Protein AF-A0A1G3V128-F1 (afdb_monomer_lite)

Radius of gyration: 21.18 Å; chains: 1; bounding box: 46×30×64 Å

Structure (mmCIF, N/CA/C/O backbone):
data_AF-A0A1G3V128-F1
#
_entry.id   AF-A0A1G3V128-F1
#
loop_
_atom_site.group_PDB
_atom_site.id
_atom_site.type_symbol
_atom_site.label_atom_id
_atom_site.label_alt_id
_atom_site.label_comp_id
_atom_site.label_asym_id
_atom_site.label_entity_id
_atom_site.label_seq_id
_atom_site.pdbx_PDB_ins_code
_atom_site.Cartn_x
_atom_site.Cartn_y
_atom_site.Cartn_z
_atom_site.occupancy
_atom_site.B_iso_or_equiv
_atom_site.auth_seq_id
_atom_site.auth_comp_id
_atom_site.auth_asym_id
_atom_site.auth_atom_id
_atom_site.pdbx_PDB_model_num
ATOM 1 N N . MET A 1 1 ? 28.012 16.625 -45.694 1.00 51.69 1 MET A N 1
ATOM 2 C CA . MET A 1 1 ? 28.086 16.529 -44.215 1.00 51.69 1 MET A CA 1
ATOM 3 C C . MET A 1 1 ? 26.746 16.218 -43.529 1.00 51.69 1 MET A C 1
ATOM 5 O O . MET A 1 1 ? 26.790 15.697 -42.427 1.00 51.69 1 MET A O 1
ATOM 9 N N . ALA A 1 2 ? 25.575 16.420 -44.156 1.00 55.97 2 ALA A N 1
ATOM 10 C CA . ALA A 1 2 ? 24.263 16.144 -43.536 1.00 55.97 2 ALA A CA 1
ATOM 11 C C . ALA A 1 2 ? 23.871 14.647 -43.428 1.00 55.97 2 ALA A C 1
ATOM 13 O O . ALA A 1 2 ? 23.166 14.249 -42.507 1.00 55.97 2 ALA A O 1
ATOM 14 N N . HIS A 1 3 ? 24.366 13.786 -44.325 1.00 54.66 3 HIS A N 1
ATOM 15 C CA . HIS A 1 3 ? 23.924 12.383 -44.407 1.00 54.66 3 HIS A CA 1
ATOM 16 C C . HIS A 1 3 ? 24.462 11.482 -43.275 1.00 54.66 3 HIS A C 1
ATOM 18 O O . HIS A 1 3 ? 23.825 10.508 -42.888 1.00 54.66 3 HIS A O 1
ATOM 24 N N . ARG A 1 4 ? 25.630 11.815 -42.704 1.00 57.34 4 ARG A N 1
ATOM 25 C CA . ARG A 1 4 ? 26.223 11.062 -41.579 1.00 57.34 4 ARG A CA 1
ATOM 26 C C . ARG A 1 4 ? 25.499 11.343 -40.259 1.00 57.34 4 ARG A C 1
ATOM 28 O O . ARG A 1 4 ? 25.393 10.441 -39.438 1.00 57.34 4 ARG A O 1
ATOM 35 N N . GLY A 1 5 ? 24.975 12.561 -40.091 1.00 56.59 5 GLY A N 1
ATOM 36 C CA . GLY A 1 5 ? 24.182 12.955 -38.922 1.00 56.59 5 GLY A CA 1
ATOM 37 C C . GLY A 1 5 ? 22.792 12.318 -38.904 1.00 56.59 5 GLY A C 1
ATOM 38 O O . GLY A 1 5 ? 22.324 11.933 -37.842 1.00 56.59 5 GLY A O 1
ATOM 39 N N . LEU A 1 6 ? 22.169 12.122 -40.071 1.00 57.62 6 LEU A N 1
ATOM 40 C CA . LEU A 1 6 ? 20.879 11.432 -40.175 1.00 57.62 6 LEU A CA 1
ATOM 41 C C . LEU A 1 6 ? 20.999 9.924 -39.926 1.00 57.62 6 LEU A C 1
ATOM 43 O O . LEU A 1 6 ? 20.182 9.375 -39.201 1.00 57.62 6 LEU A O 1
ATOM 47 N N . ILE A 1 7 ? 22.037 9.253 -40.435 1.00 60.50 7 ILE A N 1
ATOM 48 C CA . ILE A 1 7 ? 22.217 7.808 -40.194 1.00 60.50 7 ILE A CA 1
ATOM 49 C C . ILE A 1 7 ? 22.563 7.527 -38.723 1.00 60.50 7 ILE A C 1
ATOM 51 O O . ILE A 1 7 ? 21.964 6.643 -38.115 1.00 60.50 7 ILE A O 1
ATOM 55 N N . PHE A 1 8 ? 23.481 8.295 -38.122 1.00 58.06 8 PHE A N 1
ATOM 56 C CA . PHE A 1 8 ? 23.820 8.119 -36.704 1.00 58.06 8 PHE A CA 1
ATOM 57 C C . PHE A 1 8 ? 22.718 8.630 -35.763 1.00 58.06 8 PHE A C 1
ATOM 59 O O . PHE A 1 8 ? 22.452 7.997 -34.749 1.00 58.06 8 PHE A O 1
ATOM 66 N N . GLY A 1 9 ? 22.032 9.726 -36.097 1.00 59.91 9 GLY A N 1
ATOM 67 C CA . GLY A 1 9 ? 20.958 10.284 -35.269 1.00 59.91 9 GLY A CA 1
ATOM 68 C C . GLY A 1 9 ? 19.664 9.471 -35.322 1.00 59.91 9 GLY A C 1
ATOM 69 O O . GLY A 1 9 ? 19.058 9.206 -34.288 1.00 59.91 9 GLY A O 1
ATOM 70 N N . MET A 1 10 ? 19.259 9.023 -36.511 1.00 60.91 10 MET A N 1
ATOM 71 C CA . MET A 1 10 ? 17.998 8.305 -36.725 1.00 60.91 10 MET A CA 1
ATOM 72 C C . MET A 1 10 ? 18.150 6.794 -36.490 1.00 60.91 10 MET A C 1
ATOM 74 O O . MET A 1 10 ? 17.218 6.164 -36.001 1.00 60.91 10 MET A O 1
ATOM 78 N N . GLY A 1 11 ? 19.333 6.218 -36.741 1.00 64.94 11 GLY A N 1
ATOM 79 C CA . GLY A 1 11 ? 19.634 4.814 -36.439 1.00 64.94 11 GLY A CA 1
ATOM 80 C C . GLY A 1 11 ? 19.911 4.558 -34.955 1.00 64.94 11 GLY A C 1
ATOM 81 O O . GLY A 1 11 ? 19.317 3.660 -34.366 1.00 64.94 11 GLY A O 1
ATOM 82 N N . MET A 1 12 ? 20.767 5.369 -34.324 1.00 66.75 12 MET A N 1
ATOM 83 C CA . MET A 1 12 ? 21.127 5.185 -32.911 1.00 66.75 12 MET A CA 1
ATOM 84 C C . MET A 1 12 ? 20.048 5.749 -31.975 1.00 66.75 12 MET A C 1
ATOM 86 O O . MET A 1 12 ? 19.706 5.112 -30.983 1.00 66.75 12 MET A O 1
ATOM 90 N N . GLY A 1 13 ? 19.451 6.896 -32.322 1.00 72.81 13 GLY A N 1
ATOM 91 C CA . GLY A 1 13 ? 18.328 7.475 -31.579 1.00 72.81 13 GLY A CA 1
ATOM 92 C C . GLY A 1 13 ? 17.024 6.704 -31.781 1.00 72.81 13 GLY A C 1
ATOM 93 O O . GLY A 1 13 ? 16.357 6.369 -30.808 1.00 72.81 13 GLY A O 1
ATOM 94 N N . GLY A 1 14 ? 16.683 6.352 -33.025 1.00 76.50 14 GLY A N 1
ATOM 95 C CA . GLY A 1 14 ? 15.490 5.556 -33.326 1.00 76.50 14 GLY A CA 1
ATOM 96 C C . GLY A 1 14 ? 15.578 4.132 -32.780 1.00 76.50 14 GLY A C 1
ATOM 97 O O . GLY A 1 14 ? 14.599 3.638 -32.234 1.00 76.50 14 GLY A O 1
ATOM 98 N N . GLY A 1 15 ? 16.757 3.503 -32.842 1.00 81.88 15 GLY A N 1
ATOM 99 C CA . GLY A 1 15 ? 17.003 2.202 -32.220 1.00 81.88 15 GLY A CA 1
ATOM 100 C C . GLY A 1 15 ? 16.874 2.246 -30.696 1.00 81.88 15 GLY A C 1
ATOM 101 O O . GLY A 1 15 ? 16.189 1.406 -30.124 1.00 81.88 15 GLY A O 1
ATOM 102 N N . ALA A 1 16 ? 17.455 3.253 -30.036 1.00 75.94 16 ALA A N 1
ATOM 103 C CA . ALA A 1 16 ? 17.313 3.424 -28.589 1.00 75.94 16 ALA A CA 1
ATOM 104 C C . ALA A 1 16 ? 15.853 3.671 -28.176 1.00 75.94 16 ALA A C 1
ATOM 106 O O . ALA A 1 16 ? 15.372 3.047 -27.234 1.00 75.94 16 ALA A O 1
ATOM 107 N N . LEU A 1 17 ? 15.126 4.519 -28.911 1.00 76.19 17 LEU A N 1
ATOM 108 C CA . LEU A 1 17 ? 13.702 4.762 -28.670 1.00 76.19 17 LEU A CA 1
ATOM 109 C C . LEU A 1 17 ? 12.860 3.509 -28.914 1.00 76.19 17 LEU A C 1
ATOM 111 O O . LEU A 1 17 ? 11.986 3.211 -28.109 1.00 76.19 17 LEU A O 1
ATOM 115 N N . ALA A 1 18 ? 13.141 2.749 -29.974 1.00 79.06 18 ALA A N 1
ATOM 116 C CA . ALA A 1 18 ? 12.451 1.498 -30.260 1.00 79.06 18 ALA A CA 1
ATOM 117 C C . ALA A 1 18 ? 12.711 0.448 -29.175 1.00 79.06 18 ALA A C 1
ATOM 119 O O . ALA A 1 18 ? 11.779 -0.244 -28.794 1.00 79.06 18 ALA A O 1
ATOM 120 N N . VAL A 1 19 ? 13.933 0.356 -28.637 1.00 80.38 19 VAL A N 1
ATOM 121 C CA . VAL A 1 19 ? 14.268 -0.554 -27.528 1.00 80.38 19 VAL A CA 1
ATOM 122 C C . VAL A 1 19 ? 13.571 -0.138 -26.235 1.00 80.38 19 VAL A C 1
ATOM 124 O O . VAL A 1 19 ? 13.006 -0.996 -25.568 1.00 80.38 19 VAL A O 1
ATOM 127 N N . ILE A 1 20 ? 13.555 1.157 -25.900 1.00 74.88 20 ILE A N 1
ATOM 128 C CA . ILE A 1 20 ? 12.815 1.676 -24.738 1.00 74.88 20 ILE A CA 1
ATOM 129 C C . ILE A 1 20 ? 11.320 1.382 -24.893 1.00 74.88 20 ILE A C 1
ATOM 131 O O . ILE A 1 20 ? 10.695 0.886 -23.964 1.00 74.88 20 ILE A O 1
ATOM 135 N N . PHE A 1 21 ? 10.763 1.628 -26.078 1.00 76.88 21 PHE A N 1
ATOM 136 C CA . PHE A 1 21 ? 9.353 1.386 -26.366 1.00 76.88 21 PHE A CA 1
ATOM 137 C C . PHE A 1 21 ? 9.004 -0.107 -26.331 1.00 76.88 21 PHE A C 1
ATOM 139 O O . PHE A 1 21 ? 7.991 -0.475 -25.749 1.00 76.88 21 PHE A O 1
ATOM 146 N N . LEU A 1 22 ? 9.847 -0.982 -26.896 1.00 77.31 22 LEU A N 1
ATOM 147 C CA . LEU A 1 22 ? 9.647 -2.435 -26.838 1.00 77.31 22 LEU A CA 1
ATOM 148 C C . LEU A 1 22 ? 9.755 -2.958 -25.405 1.00 77.31 22 LEU A C 1
ATOM 150 O O . LEU A 1 22 ? 8.995 -3.840 -25.022 1.00 77.31 22 LEU A O 1
ATOM 154 N N . PHE A 1 23 ? 10.696 -2.427 -24.624 1.00 68.88 23 PHE A N 1
ATOM 155 C CA . PHE A 1 23 ? 10.861 -2.779 -23.221 1.00 68.88 23 PHE A CA 1
ATOM 156 C C . PHE A 1 23 ? 9.624 -2.369 -22.408 1.00 68.88 23 PHE A C 1
ATOM 158 O O . PHE A 1 23 ? 9.106 -3.175 -21.641 1.00 68.88 23 PHE A O 1
ATOM 165 N N . ASP A 1 24 ? 9.106 -1.157 -22.618 1.00 66.88 24 ASP A N 1
ATOM 166 C CA . ASP A 1 24 ? 7.893 -0.660 -21.957 1.00 66.88 24 ASP A CA 1
ATOM 167 C C . ASP A 1 24 ? 6.658 -1.523 -22.298 1.00 66.88 24 ASP A C 1
ATOM 169 O O . ASP A 1 24 ? 5.882 -1.883 -21.414 1.00 66.88 24 ASP A O 1
ATOM 173 N N . LEU A 1 25 ? 6.539 -1.956 -23.561 1.00 68.44 25 LEU A N 1
ATOM 174 C CA . LEU A 1 25 ? 5.453 -2.821 -24.047 1.00 68.44 25 LEU A CA 1
ATOM 175 C C . LEU A 1 25 ? 5.545 -4.263 -23.524 1.00 68.44 25 LEU A C 1
ATOM 177 O O . LEU A 1 25 ? 4.522 -4.875 -23.226 1.00 68.44 25 LEU A O 1
ATOM 181 N N . LEU A 1 26 ? 6.757 -4.816 -23.414 1.00 65.38 26 LEU A N 1
ATOM 182 C CA . LEU A 1 26 ? 6.990 -6.187 -22.942 1.00 65.38 26 LEU A CA 1
ATOM 183 C C . LEU A 1 26 ? 6.938 -6.310 -21.412 1.00 65.38 26 LEU A C 1
ATOM 185 O O . LEU A 1 26 ? 6.699 -7.400 -20.901 1.00 65.38 26 LEU A O 1
ATOM 189 N N . VAL A 1 27 ? 7.135 -5.210 -20.679 1.00 59.56 27 VAL A N 1
ATOM 190 C CA . VAL A 1 27 ? 7.056 -5.151 -19.206 1.00 59.56 27 VAL A CA 1
ATOM 191 C C . VAL A 1 27 ? 5.707 -4.563 -18.749 1.00 59.56 27 VAL A C 1
ATOM 193 O O . VAL A 1 27 ? 5.542 -4.071 -17.628 1.00 59.56 27 VAL A O 1
ATOM 196 N N . HIS A 1 28 ? 4.692 -4.635 -19.612 1.00 56.88 28 HIS A N 1
ATOM 197 C CA . HIS A 1 28 ? 3.339 -4.197 -19.303 1.00 56.88 28 HIS A CA 1
ATOM 198 C C . HIS A 1 28 ? 2.555 -5.262 -18.523 1.00 56.88 28 HIS A C 1
ATOM 200 O O . HIS A 1 28 ? 1.695 -5.943 -19.066 1.00 56.88 28 HIS A O 1
ATOM 206 N N . GLU A 1 29 ? 2.850 -5.355 -17.225 1.00 52.59 29 GLU A N 1
ATOM 207 C CA . GLU A 1 29 ? 1.871 -5.646 -16.163 1.00 52.59 29 GLU A CA 1
ATOM 208 C C . GLU A 1 29 ? 2.429 -5.290 -14.768 1.00 52.59 29 GLU A C 1
ATOM 210 O O . GLU A 1 29 ? 2.275 -6.036 -13.810 1.00 52.59 29 GLU A O 1
ATOM 215 N N . ASN A 1 30 ? 3.029 -4.094 -14.636 1.00 53.22 30 ASN A N 1
ATOM 216 C CA . ASN A 1 30 ? 3.486 -3.449 -13.379 1.00 53.22 30 ASN A CA 1
ATOM 217 C C . ASN A 1 30 ? 4.976 -3.618 -12.996 1.00 53.22 30 ASN A C 1
ATOM 219 O O . ASN A 1 30 ? 5.408 -3.079 -11.978 1.00 53.22 30 ASN A O 1
ATOM 223 N N . GLY A 1 31 ? 5.805 -4.271 -13.819 1.00 52.78 31 GLY A N 1
ATOM 224 C CA . GLY A 1 31 ? 7.223 -4.501 -13.488 1.00 52.78 31 GLY A CA 1
ATOM 225 C C . GLY A 1 31 ? 8.109 -3.243 -13.517 1.00 52.78 31 GLY A C 1
ATOM 226 O O . GLY A 1 31 ? 8.904 -3.010 -12.608 1.00 52.78 31 GLY A O 1
ATOM 227 N N . TRP A 1 32 ? 7.974 -2.393 -14.539 1.00 59.56 32 TRP A N 1
ATOM 228 C CA . TRP A 1 32 ? 8.850 -1.224 -14.700 1.00 59.56 32 TRP A CA 1
ATOM 229 C C . TRP A 1 32 ? 8.492 -0.106 -13.719 1.00 59.56 32 TRP A C 1
ATOM 231 O O . TRP A 1 32 ? 9.372 0.401 -13.027 1.00 59.56 32 TRP A O 1
ATOM 241 N N . CYS A 1 33 ? 7.205 0.233 -13.590 1.00 59.38 33 CYS A N 1
ATOM 242 C CA . CYS A 1 33 ? 6.738 1.281 -12.677 1.00 59.38 33 CYS A CA 1
ATOM 243 C C . CYS A 1 33 ? 6.975 0.958 -11.191 1.00 59.38 33 CYS A C 1
ATOM 245 O O . CYS A 1 33 ? 7.244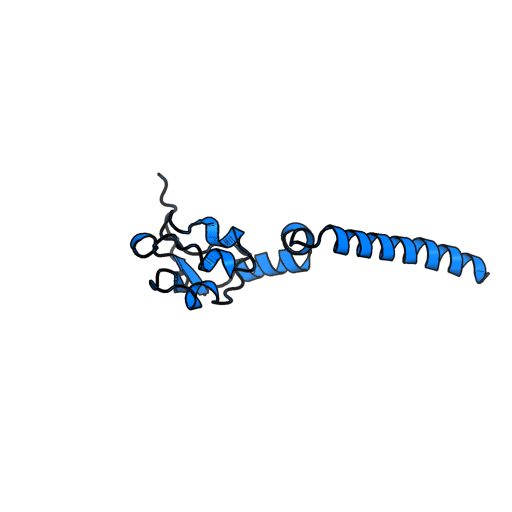 1.888 -10.434 1.00 59.38 33 CYS A O 1
ATOM 247 N N . GLY A 1 34 ? 6.933 -0.321 -10.792 1.00 58.91 34 GLY A N 1
ATOM 248 C CA . GLY A 1 34 ? 7.135 -0.745 -9.401 1.00 58.91 34 GLY A CA 1
ATOM 249 C C . GLY A 1 34 ? 8.598 -0.948 -8.984 1.00 58.91 34 GLY A C 1
ATOM 250 O O . GLY A 1 34 ? 8.935 -0.692 -7.832 1.00 58.91 34 GLY A O 1
ATOM 251 N N . TYR A 1 35 ? 9.485 -1.370 -9.899 1.00 60.66 35 TYR A N 1
ATOM 252 C CA . TYR A 1 35 ? 10.850 -1.793 -9.529 1.00 60.66 35 TYR A CA 1
ATOM 253 C C . TYR A 1 35 ? 11.988 -0.992 -10.172 1.00 60.66 35 TYR A C 1
ATOM 255 O O . TYR A 1 35 ? 13.083 -0.948 -9.614 1.00 60.66 35 TYR A O 1
ATOM 263 N N . VAL A 1 36 ? 11.770 -0.375 -11.338 1.00 63.59 36 VAL A N 1
ATOM 264 C CA . VAL A 1 36 ? 12.856 0.225 -12.144 1.00 63.59 36 VAL A CA 1
ATOM 265 C C . VAL A 1 36 ? 12.622 1.713 -12.428 1.00 63.59 36 VAL A C 1
ATOM 267 O O . VAL A 1 36 ? 13.563 2.455 -12.707 1.00 63.59 36 VAL A O 1
ATOM 270 N N . CYS A 1 37 ? 11.381 2.189 -12.309 1.00 70.94 37 CYS A N 1
ATOM 271 C CA . CYS A 1 37 ? 11.024 3.562 -12.626 1.00 70.94 37 CYS A CA 1
ATOM 272 C C . CYS A 1 37 ? 11.508 4.539 -11.537 1.00 70.94 37 CYS A C 1
ATOM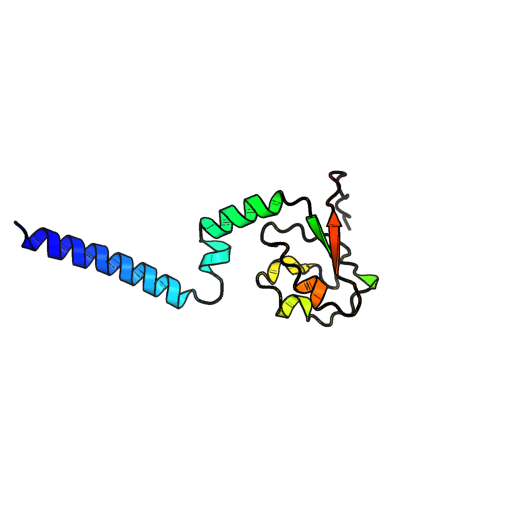 274 O O . CYS A 1 37 ? 11.077 4.445 -10.382 1.00 70.94 37 CYS A O 1
ATOM 276 N N . PRO A 1 38 ? 12.325 5.550 -11.890 1.00 69.06 38 PRO A N 1
ATOM 277 C CA . PRO A 1 38 ? 12.784 6.558 -10.935 1.00 69.06 38 PRO A CA 1
ATOM 278 C C . PRO A 1 38 ? 11.627 7.364 -10.321 1.00 69.06 38 PRO A C 1
ATOM 280 O O . PRO A 1 38 ? 11.722 7.795 -9.172 1.00 69.06 38 PRO A O 1
ATOM 283 N N . LEU A 1 39 ? 10.504 7.525 -11.032 1.00 71.06 39 LEU A N 1
ATOM 284 C CA . LEU A 1 39 ? 9.307 8.177 -10.486 1.00 71.06 39 LEU A CA 1
ATOM 285 C C . LEU A 1 39 ? 8.617 7.315 -9.416 1.00 71.06 39 LEU A C 1
ATOM 287 O O . LEU A 1 39 ? 8.221 7.852 -8.383 1.00 71.06 39 LEU A O 1
ATOM 291 N N . GLY A 1 40 ? 8.534 5.995 -9.617 1.00 70.56 40 GLY A N 1
ATOM 292 C CA . GLY A 1 40 ? 7.975 5.054 -8.637 1.00 70.56 40 GLY A CA 1
ATOM 293 C C . GLY A 1 40 ? 8.801 5.005 -7.350 1.00 70.56 40 GLY A C 1
ATOM 294 O O . GLY A 1 40 ? 8.262 5.160 -6.257 1.00 70.56 40 GLY A O 1
ATOM 295 N N . ALA A 1 41 ? 10.132 4.944 -7.477 1.00 72.88 41 ALA A N 1
ATOM 296 C CA . ALA A 1 41 ? 11.046 5.005 -6.333 1.00 72.88 41 ALA A CA 1
ATOM 297 C C . ALA A 1 41 ? 10.907 6.313 -5.531 1.00 72.88 41 ALA A C 1
ATOM 299 O O . ALA A 1 41 ? 10.939 6.316 -4.299 1.00 72.88 41 ALA A O 1
ATOM 300 N N . THR A 1 42 ? 10.705 7.436 -6.224 1.00 76.19 42 THR A N 1
ATOM 301 C CA . THR A 1 42 ? 10.464 8.729 -5.569 1.00 76.19 42 THR A CA 1
ATOM 302 C C . THR A 1 42 ? 9.118 8.732 -4.837 1.00 76.19 42 THR A C 1
ATOM 304 O O . THR A 1 42 ? 9.020 9.235 -3.718 1.00 76.19 42 THR A O 1
ATOM 307 N N . HIS A 1 43 ? 8.088 8.123 -5.431 1.00 73.06 43 HIS A N 1
ATOM 308 C CA . HIS A 1 43 ? 6.766 8.007 -4.823 1.00 73.06 43 HIS A CA 1
ATOM 309 C C . HIS A 1 43 ? 6.781 7.131 -3.560 1.00 73.06 43 HIS A C 1
ATOM 311 O O . HIS A 1 43 ? 6.202 7.530 -2.551 1.00 73.06 43 HIS A O 1
ATOM 317 N N . SER A 1 44 ? 7.511 6.010 -3.566 1.00 74.75 44 SER A N 1
ATOM 318 C CA . SER A 1 44 ? 7.754 5.170 -2.381 1.00 74.75 44 SER A CA 1
ATOM 319 C C . SER A 1 44 ? 8.321 5.973 -1.209 1.00 74.75 44 SER A C 1
ATOM 321 O O . SER A 1 44 ? 7.836 5.923 -0.071 1.00 74.75 44 SER A O 1
ATOM 323 N N . LEU A 1 45 ? 9.359 6.765 -1.506 1.00 74.62 45 LEU A N 1
ATOM 324 C CA . LEU A 1 45 ? 10.060 7.587 -0.529 1.00 74.62 45 LEU A CA 1
ATOM 325 C C . LEU A 1 45 ? 9.133 8.640 0.075 1.00 74.62 45 LEU A C 1
ATOM 327 O O . LEU A 1 45 ? 9.100 8.781 1.295 1.00 74.62 45 LEU A O 1
ATOM 331 N N . ILE A 1 46 ? 8.349 9.334 -0.751 1.00 78.19 46 ILE A N 1
ATOM 332 C CA . ILE A 1 46 ? 7.370 10.328 -0.290 1.00 78.19 46 ILE A CA 1
ATOM 333 C C . ILE A 1 46 ? 6.256 9.649 0.518 1.00 78.19 46 ILE A C 1
ATOM 335 O O . ILE A 1 46 ? 5.920 10.102 1.614 1.00 78.19 46 ILE A O 1
ATOM 339 N N . GLY A 1 47 ? 5.727 8.527 0.027 1.00 74.81 47 GLY A N 1
ATOM 340 C CA . GLY A 1 47 ? 4.682 7.755 0.690 1.00 74.81 47 GLY A CA 1
ATOM 341 C C . GLY A 1 47 ? 5.104 7.298 2.084 1.00 74.81 47 GLY A C 1
ATOM 342 O O . GLY A 1 47 ? 4.309 7.370 3.025 1.00 74.81 47 GLY A O 1
ATOM 343 N N . LYS A 1 48 ? 6.375 6.920 2.282 1.00 73.38 48 LYS A N 1
ATOM 344 C CA . LYS A 1 48 ? 6.949 6.563 3.595 1.00 73.38 48 LYS A CA 1
ATOM 345 C C . LYS A 1 48 ? 6.807 7.669 4.650 1.00 73.38 48 LYS A C 1
ATOM 347 O O . LYS A 1 48 ? 6.652 7.341 5.826 1.00 73.38 48 LYS A O 1
ATOM 352 N N . PHE A 1 49 ? 6.799 8.941 4.246 1.00 74.62 49 PHE A N 1
ATOM 353 C CA . PHE A 1 49 ? 6.590 10.088 5.140 1.00 74.62 49 PHE A CA 1
ATOM 354 C C . PHE A 1 49 ? 5.113 10.425 5.395 1.00 74.62 49 PHE A C 1
ATOM 356 O O . PHE A 1 49 ? 4.827 11.329 6.179 1.00 74.62 49 PHE A O 1
ATOM 363 N N . SER A 1 50 ? 4.162 9.704 4.787 1.00 79.06 50 SER A N 1
ATOM 364 C CA . SER A 1 50 ? 2.737 9.935 5.035 1.00 79.06 50 SER A CA 1
ATOM 365 C C . SER A 1 50 ? 2.362 9.665 6.496 1.00 79.06 50 SER A C 1
ATOM 367 O O . SER A 1 50 ? 2.524 8.549 7.001 1.00 79.06 50 SER A O 1
ATOM 369 N N . LEU A 1 51 ? 1.801 10.694 7.142 1.00 82.31 51 LEU A N 1
ATOM 370 C CA . LEU A 1 51 ? 1.195 10.643 8.477 1.00 82.31 51 LEU A CA 1
ATOM 371 C C . LEU A 1 51 ? -0.099 9.826 8.501 1.00 82.31 51 LEU A C 1
ATOM 373 O O . LEU A 1 51 ? -0.440 9.248 9.525 1.00 82.31 51 LEU A O 1
ATOM 377 N N . ILE A 1 52 ? -0.830 9.787 7.391 1.00 87.81 52 ILE A N 1
ATOM 378 C CA . ILE A 1 52 ? -2.099 9.068 7.285 1.00 87.81 52 ILE A CA 1
ATOM 379 C C . ILE A 1 52 ? -1.808 7.725 6.626 1.00 87.81 52 ILE A C 1
ATOM 381 O O . ILE A 1 52 ? -1.197 7.687 5.556 1.00 87.81 52 ILE A O 1
ATOM 385 N N . ARG A 1 53 ? -2.211 6.632 7.279 1.00 89.81 53 ARG A N 1
ATOM 386 C CA . ARG A 1 53 ? -2.030 5.258 6.798 1.00 89.81 53 ARG A CA 1
ATOM 387 C C . ARG A 1 53 ? -3.296 4.443 7.010 1.00 89.81 53 ARG A C 1
ATOM 389 O O . ARG A 1 53 ? -4.041 4.673 7.956 1.00 89.81 53 ARG A O 1
ATOM 396 N N . VAL A 1 54 ? -3.523 3.465 6.141 1.00 91.44 54 VAL A N 1
ATOM 397 C CA . VAL A 1 54 ? -4.604 2.492 6.328 1.00 91.44 54 VAL A CA 1
ATOM 398 C C . VAL A 1 54 ? -4.210 1.523 7.445 1.00 91.44 54 VAL A C 1
ATOM 400 O O . VAL A 1 54 ? -3.113 0.971 7.427 1.00 91.44 54 VAL A O 1
ATOM 403 N N . TRP A 1 55 ? -5.088 1.345 8.421 1.00 90.75 55 TRP A N 1
ATOM 404 C CA . TRP A 1 55 ? -5.016 0.372 9.503 1.00 90.75 55 TRP A CA 1
ATOM 405 C C . TRP A 1 55 ? -5.898 -0.825 9.167 1.00 90.75 55 TRP A C 1
ATOM 407 O O . TRP A 1 55 ? -7.060 -0.637 8.800 1.00 90.75 55 TRP A O 1
ATOM 417 N N . HIS A 1 56 ? -5.349 -2.026 9.311 1.00 92.62 56 HIS A N 1
ATOM 418 C CA . HIS A 1 56 ? -6.070 -3.284 9.185 1.00 92.62 56 HIS A CA 1
ATOM 419 C C . HIS A 1 56 ? -6.401 -3.849 10.569 1.00 92.62 56 HIS A C 1
ATOM 421 O O . HIS A 1 56 ? -5.560 -3.887 11.464 1.00 92.62 56 HIS A O 1
ATOM 427 N N . ASP A 1 57 ? -7.645 -4.280 10.733 1.00 92.19 57 ASP A N 1
ATOM 428 C CA . ASP A 1 57 ? -8.187 -4.893 11.938 1.00 92.19 57 ASP A CA 1
ATOM 429 C C . ASP A 1 57 ? -8.476 -6.375 11.642 1.00 92.19 57 ASP A C 1
ATOM 431 O O . ASP A 1 57 ? -9.536 -6.726 11.119 1.00 92.19 57 ASP A O 1
ATOM 435 N N . ALA A 1 58 ? -7.511 -7.251 11.940 1.00 90.06 58 ALA A N 1
ATOM 436 C CA . ALA A 1 58 ? -7.608 -8.689 11.694 1.00 90.06 58 ALA A CA 1
ATOM 437 C C . ALA A 1 58 ? -8.879 -9.355 12.265 1.00 90.06 58 ALA A C 1
ATOM 439 O O . ALA A 1 58 ? -9.492 -10.121 11.526 1.00 90.06 58 ALA A O 1
ATOM 440 N N . PRO A 1 59 ? -9.353 -9.064 13.497 1.00 90.50 59 PRO A N 1
ATOM 441 C CA . PRO A 1 59 ? -10.558 -9.706 14.034 1.00 90.50 59 PRO A CA 1
ATOM 442 C C . PRO A 1 59 ? -11.857 -9.333 13.305 1.00 90.50 59 PRO A C 1
ATOM 444 O O . PRO A 1 59 ? -12.851 -10.035 13.464 1.00 90.50 59 PRO A O 1
ATOM 447 N N . LYS A 1 60 ? -11.875 -8.248 12.521 1.00 91.38 60 LYS A N 1
ATOM 448 C CA . LYS A 1 60 ? -13.031 -7.863 11.692 1.00 91.38 60 LYS A CA 1
ATOM 449 C C . LYS A 1 60 ? -12.942 -8.389 10.259 1.00 91.38 60 LYS A C 1
ATOM 451 O O . LYS A 1 60 ? -13.900 -8.287 9.502 1.00 91.38 60 LYS A O 1
ATOM 456 N N . CYS A 1 61 ? -11.783 -8.896 9.848 1.00 92.69 61 CYS A N 1
ATOM 457 C CA . CYS A 1 61 ? -11.546 -9.316 8.477 1.00 92.69 61 CYS A CA 1
ATOM 458 C C . CYS A 1 61 ? -12.141 -10.707 8.216 1.00 92.69 61 CYS A C 1
ATOM 460 O O . CYS A 1 61 ? -11.880 -11.652 8.953 1.00 92.69 61 CYS A O 1
ATOM 462 N N . THR A 1 62 ? -12.899 -10.847 7.128 1.00 92.62 62 THR A N 1
ATOM 463 C CA . THR A 1 62 ? -13.527 -12.113 6.701 1.00 92.62 62 THR A CA 1
ATOM 464 C C . THR A 1 62 ? -12.763 -12.829 5.577 1.00 92.62 62 THR A C 1
ATOM 466 O O . THR A 1 62 ? -13.273 -13.784 5.000 1.00 92.62 62 THR A O 1
ATOM 469 N N . ASP A 1 63 ? -11.556 -12.364 5.229 1.00 91.44 63 ASP A N 1
ATOM 470 C CA . ASP A 1 63 ? -10.738 -12.846 4.094 1.00 91.44 63 ASP A CA 1
ATOM 471 C C . ASP A 1 63 ? -11.485 -12.893 2.743 1.00 91.44 63 ASP A C 1
ATOM 473 O O . ASP A 1 63 ? -11.232 -13.743 1.892 1.00 91.44 63 ASP A O 1
ATOM 477 N N . CYS A 1 64 ? -12.398 -11.945 2.497 1.00 92.69 64 CYS A N 1
ATOM 478 C CA . CYS A 1 64 ? -13.108 -11.839 1.215 1.00 92.69 64 CYS A CA 1
ATOM 479 C C . CYS A 1 64 ? -12.208 -11.388 0.043 1.00 92.69 64 CYS A C 1
ATOM 481 O O . CYS A 1 64 ? -12.589 -11.514 -1.118 1.00 92.69 64 CYS A O 1
ATOM 483 N N . ARG A 1 65 ? -11.017 -10.842 0.345 1.00 91.69 65 ARG A N 1
ATOM 484 C CA . ARG A 1 65 ? -9.972 -10.362 -0.590 1.00 91.69 65 ARG A CA 1
ATOM 485 C C . ARG A 1 65 ? -10.389 -9.297 -1.607 1.00 91.69 65 ARG A C 1
ATOM 487 O O . ARG A 1 65 ? -9.563 -8.903 -2.430 1.00 91.69 65 ARG A O 1
ATOM 494 N N . SER A 1 66 ? -11.589 -8.729 -1.495 1.00 93.44 66 SER A N 1
ATOM 495 C CA . SER A 1 66 ? -12.053 -7.621 -2.343 1.00 93.44 66 SER A CA 1
ATOM 496 C C . SER A 1 66 ? -11.098 -6.422 -2.330 1.00 93.44 66 SER A C 1
ATOM 498 O O . SER A 1 66 ? -10.873 -5.791 -3.363 1.00 93.44 66 SER A O 1
ATOM 500 N N . CYS A 1 67 ? -10.476 -6.137 -1.180 1.00 93.69 67 CYS A N 1
ATOM 501 C CA . CYS A 1 67 ? -9.491 -5.066 -1.026 1.00 93.69 67 CYS A CA 1
ATOM 502 C C . CYS A 1 67 ? -8.225 -5.274 -1.878 1.00 93.69 67 CYS A C 1
ATOM 504 O O . CYS A 1 67 ? -7.687 -4.300 -2.401 1.00 93.69 67 CYS A O 1
ATOM 506 N N . ILE A 1 68 ? -7.776 -6.521 -2.064 1.00 92.38 68 ILE A N 1
ATOM 507 C CA . ILE A 1 68 ? -6.590 -6.862 -2.866 1.00 92.38 68 ILE A CA 1
ATOM 508 C C . ILE A 1 68 ? -6.895 -6.680 -4.354 1.00 92.38 68 ILE A C 1
ATOM 510 O O . ILE A 1 68 ? -6.063 -6.172 -5.100 1.00 92.38 68 ILE A O 1
ATOM 514 N N . THR A 1 69 ? -8.101 -7.038 -4.794 1.00 91.31 69 THR A N 1
ATOM 515 C CA . THR A 1 69 ? -8.503 -6.923 -6.203 1.00 91.31 69 THR A CA 1
ATOM 516 C C . THR A 1 69 ? -8.551 -5.474 -6.684 1.00 91.31 69 THR A C 1
ATOM 518 O O . THR A 1 69 ? -8.175 -5.200 -7.822 1.00 91.31 69 THR A O 1
ATOM 521 N N . VAL A 1 70 ? -8.989 -4.541 -5.831 1.00 92.38 70 VAL A N 1
ATOM 522 C CA . VAL A 1 70 ? -9.110 -3.113 -6.188 1.00 92.38 70 VAL A CA 1
ATOM 523 C C . VAL A 1 70 ? -7.827 -2.308 -5.969 1.00 92.38 70 VAL A C 1
ATOM 525 O O . VAL A 1 70 ? -7.728 -1.169 -6.442 1.00 92.38 70 VAL A O 1
ATOM 528 N N . CYS A 1 71 ? -6.859 -2.856 -5.229 1.00 90.94 71 CYS A N 1
ATOM 529 C CA . CYS A 1 71 ? -5.619 -2.161 -4.919 1.00 90.94 71 CYS A CA 1
ATOM 530 C C . CYS A 1 71 ? -4.696 -2.144 -6.150 1.00 90.94 71 CYS A C 1
ATOM 532 O O . CYS A 1 71 ? -4.401 -3.213 -6.691 1.00 90.94 71 CYS A O 1
ATOM 534 N N . PRO A 1 72 ? -4.211 -0.966 -6.591 1.00 85.12 72 PRO A N 1
ATOM 535 C CA . PRO A 1 72 ? -3.213 -0.903 -7.658 1.00 85.12 72 PRO A CA 1
ATOM 536 C C . PRO A 1 72 ? -1.893 -1.562 -7.231 1.00 85.12 72 PRO A C 1
ATOM 538 O O . PRO A 1 72 ? -1.255 -2.229 -8.034 1.00 85.12 72 PRO A O 1
ATOM 541 N N . GLU A 1 73 ? -1.542 -1.440 -5.949 1.00 85.88 73 GLU A N 1
ATOM 542 C CA . GLU A 1 73 ? -0.303 -1.949 -5.360 1.00 85.88 73 GLU A CA 1
ATOM 543 C C . GLU A 1 73 ? -0.599 -3.144 -4.446 1.00 85.88 73 GLU A C 1
ATOM 545 O O . GLU A 1 73 ? -0.580 -3.033 -3.224 1.00 85.88 73 GLU A O 1
ATOM 550 N N . LYS A 1 74 ? -0.929 -4.302 -5.026 1.00 87.25 74 LYS A N 1
ATOM 551 C CA . LYS A 1 74 ? -1.421 -5.482 -4.280 1.00 87.25 74 LYS A CA 1
ATOM 552 C C . LYS A 1 74 ? -0.483 -5.933 -3.150 1.00 87.25 74 LYS A C 1
ATOM 554 O O . LYS A 1 74 ? -0.956 -6.331 -2.086 1.00 87.25 74 LYS A O 1
ATOM 559 N N . GLU A 1 75 ? 0.825 -5.792 -3.350 1.00 85.25 75 GLU A N 1
ATOM 560 C CA . GLU A 1 75 ? 1.875 -6.168 -2.392 1.00 85.25 75 GLU A CA 1
ATOM 561 C C . GLU A 1 75 ? 1.806 -5.383 -1.064 1.00 85.25 75 GLU A C 1
ATOM 563 O O . GLU A 1 75 ? 2.270 -5.851 -0.019 1.00 85.25 75 GLU A O 1
ATOM 568 N N . VAL A 1 76 ? 1.183 -4.195 -1.046 1.00 88.69 76 VAL A N 1
ATOM 569 C CA . VAL A 1 76 ? 1.071 -3.393 0.187 1.00 88.69 76 VAL A CA 1
ATOM 570 C C . VAL A 1 76 ? 0.084 -3.985 1.192 1.00 88.69 76 VAL A C 1
ATOM 572 O O . VAL A 1 76 ? 0.153 -3.639 2.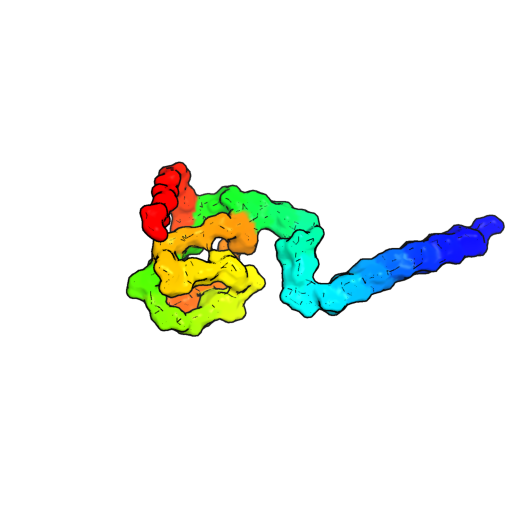367 1.00 88.69 76 VAL A O 1
ATOM 575 N N . LEU A 1 77 ? -0.814 -4.870 0.745 1.00 90.56 77 LEU A N 1
ATOM 576 C CA . LEU A 1 77 ? -1.868 -5.499 1.546 1.00 90.56 77 LEU A CA 1
ATOM 577 C C . LEU A 1 77 ? -1.499 -6.926 2.006 1.00 90.56 77 LEU A C 1
ATOM 579 O O . LEU A 1 77 ? -2.370 -7.774 2.184 1.00 90.56 77 LEU A O 1
ATOM 583 N N . HIS A 1 78 ? -0.214 -7.213 2.223 1.00 88.25 78 HIS A N 1
ATOM 584 C CA . HIS A 1 78 ? 0.270 -8.536 2.655 1.00 88.25 78 HIS A CA 1
ATOM 585 C C . HIS A 1 78 ? -0.237 -8.979 4.043 1.00 88.25 78 HIS A C 1
ATOM 587 O O . HIS A 1 78 ? -0.267 -10.176 4.329 1.00 88.25 78 HIS A O 1
ATOM 593 N N . MET A 1 79 ? -0.646 -8.034 4.893 1.00 87.50 79 MET A N 1
ATOM 594 C CA . MET A 1 79 ? -1.116 -8.267 6.265 1.00 87.50 79 MET A CA 1
ATOM 595 C C . MET A 1 79 ? -2.596 -8.669 6.378 1.00 87.50 79 MET A C 1
ATOM 597 O O . MET A 1 79 ? -3.071 -8.991 7.471 1.00 87.50 79 MET A O 1
ATOM 601 N N . ILE A 1 80 ? -3.345 -8.647 5.269 1.00 88.69 80 ILE A N 1
ATOM 602 C CA . ILE A 1 80 ? -4.763 -9.031 5.255 1.00 88.69 80 ILE A CA 1
ATOM 603 C C . ILE A 1 80 ? -4.920 -10.445 5.831 1.00 88.69 80 ILE A C 1
ATOM 605 O O . ILE A 1 80 ? -4.230 -11.372 5.411 1.00 88.69 80 ILE A O 1
ATOM 609 N N . ASN A 1 81 ? -5.829 -10.592 6.801 1.00 87.00 81 ASN A N 1
ATOM 610 C CA . ASN A 1 81 ? -6.113 -11.845 7.518 1.00 87.00 81 ASN A CA 1
ATOM 611 C C . ASN A 1 81 ? -4.926 -12.441 8.321 1.00 87.00 81 ASN A C 1
ATOM 613 O O . ASN A 1 81 ? -4.993 -13.586 8.760 1.00 87.00 81 ASN A O 1
ATOM 617 N N . ARG A 1 82 ? -3.828 -11.696 8.523 1.00 86.81 82 ARG A N 1
ATOM 618 C CA . ARG A 1 82 ?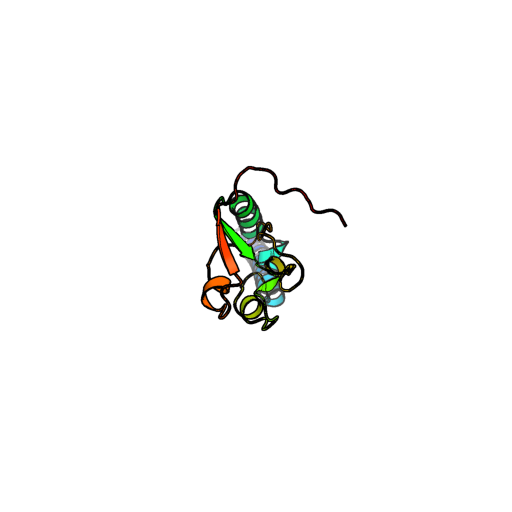 -2.660 -12.165 9.298 1.00 86.81 82 ARG A CA 1
ATOM 619 C C . ARG A 1 82 ? -2.491 -11.422 10.616 1.00 86.81 82 ARG A C 1
ATOM 621 O O . ARG A 1 82 ? -2.413 -12.047 11.666 1.00 86.81 82 ARG A O 1
ATOM 628 N N . SER A 1 83 ? -2.438 -10.098 10.553 1.00 87.12 83 SER A N 1
ATOM 629 C CA . SER A 1 83 ? -2.008 -9.235 11.658 1.00 87.12 83 SER A CA 1
ATOM 630 C C . SER A 1 83 ? -2.790 -7.925 11.642 1.00 87.12 83 SER A C 1
ATOM 632 O O . SER A 1 83 ? -3.107 -7.382 10.581 1.00 87.12 83 SER A O 1
ATOM 634 N N . SER A 1 84 ? -3.122 -7.400 12.823 1.00 89.25 84 SER A N 1
ATOM 635 C CA . SER A 1 84 ? -3.722 -6.068 12.955 1.00 89.25 84 SER A CA 1
ATOM 636 C C . SER A 1 84 ? -2.626 -5.012 12.946 1.00 89.25 84 SER A C 1
ATOM 638 O O . SER A 1 84 ? -2.036 -4.718 13.982 1.00 89.25 84 SER A O 1
ATOM 640 N N . GLU A 1 85 ? -2.334 -4.451 11.777 1.00 89.75 85 GLU A N 1
ATOM 641 C CA . GLU A 1 85 ? -1.263 -3.470 11.624 1.00 89.75 85 GLU A CA 1
ATOM 642 C C . GLU A 1 85 ? -1.586 -2.389 10.590 1.00 89.75 85 GLU A C 1
ATOM 644 O O . GLU A 1 85 ? -2.536 -2.478 9.806 1.00 89.75 85 GLU A O 1
ATOM 649 N N . SER A 1 86 ? -0.785 -1.321 10.600 1.00 88.81 86 SER A N 1
ATOM 650 C CA . SER A 1 86 ? -0.867 -0.278 9.576 1.00 88.81 86 SER A CA 1
ATOM 651 C C . SER A 1 86 ? -0.111 -0.681 8.314 1.00 88.81 86 SER A C 1
ATOM 653 O O . SER A 1 86 ? 0.932 -1.322 8.380 1.00 88.81 86 SER A O 1
ATOM 655 N N . VAL A 1 87 ? -0.580 -0.235 7.150 1.00 89.19 87 VAL A N 1
ATOM 656 C CA . VAL A 1 87 ? 0.168 -0.372 5.897 1.00 89.19 87 VAL A CA 1
ATOM 657 C C . VAL A 1 87 ? 1.420 0.500 5.980 1.00 89.19 87 VAL A C 1
ATOM 659 O O . VAL A 1 87 ? 1.347 1.719 5.798 1.00 89.19 87 VAL A O 1
ATOM 662 N N . LEU A 1 88 ? 2.573 -0.115 6.253 1.00 84.06 88 LEU A N 1
ATOM 663 C CA . LEU A 1 88 ? 3.862 0.573 6.405 1.00 84.06 88 LEU A CA 1
ATOM 664 C C . LEU A 1 88 ? 4.626 0.753 5.083 1.00 84.06 88 LEU A C 1
ATOM 666 O O . LEU A 1 88 ? 5.521 1.599 5.015 1.00 84.06 88 LEU A O 1
ATOM 670 N N . MET A 1 89 ? 4.267 -0.004 4.042 1.00 83.44 89 MET A N 1
ATOM 671 C CA . MET A 1 89 ? 4.933 0.021 2.733 1.00 83.44 89 MET A CA 1
ATOM 672 C C . MET A 1 89 ? 4.844 1.410 2.085 1.00 83.44 89 MET A C 1
ATOM 674 O O . MET A 1 89 ? 3.780 2.031 2.091 1.00 83.44 89 MET A O 1
ATOM 678 N N . GLY A 1 90 ? 5.951 1.915 1.531 1.00 82.81 90 GLY A N 1
ATOM 679 C CA . GLY A 1 90 ? 6.019 3.232 0.874 1.00 82.81 90 GLY A CA 1
ATOM 680 C C . GLY A 1 90 ? 5.085 3.360 -0.329 1.00 82.81 90 GLY A C 1
ATOM 681 O O . GLY A 1 90 ? 4.634 4.457 -0.643 1.00 82.81 90 GLY A O 1
ATOM 682 N N . GLU A 1 91 ? 4.715 2.221 -0.912 1.00 82.44 91 GLU A N 1
ATOM 683 C CA . GLU A 1 91 ? 4.002 2.157 -2.194 1.00 82.44 91 GLU A CA 1
ATOM 684 C C . GLU A 1 91 ? 2.511 2.440 -2.035 1.00 82.44 91 GLU A C 1
ATOM 686 O O . GLU A 1 91 ? 1.804 2.741 -2.993 1.00 82.44 91 GLU A O 1
ATOM 691 N N . CYS A 1 92 ? 2.015 2.408 -0.795 1.00 87.38 92 CYS A N 1
ATOM 692 C CA . CYS A 1 92 ? 0.641 2.772 -0.510 1.00 87.38 92 CYS A CA 1
ATOM 693 C C . CYS A 1 92 ? 0.416 4.261 -0.792 1.00 87.38 92 CYS A C 1
ATOM 695 O O . CYS A 1 92 ? 0.867 5.138 -0.054 1.00 87.38 92 CYS A O 1
ATOM 697 N N . THR A 1 93 ? -0.364 4.534 -1.835 1.00 86.25 93 THR A N 1
ATOM 698 C CA . THR A 1 93 ? -0.743 5.885 -2.264 1.00 86.25 93 THR A CA 1
ATOM 699 C C . THR A 1 93 ? -1.845 6.518 -1.408 1.00 86.25 93 THR A C 1
ATOM 701 O O . THR A 1 93 ? -2.257 7.642 -1.674 1.00 86.25 93 THR A O 1
ATOM 704 N N . ASN A 1 94 ? -2.345 5.812 -0.384 1.00 89.00 94 ASN A N 1
ATOM 705 C CA . ASN A 1 94 ? -3.474 6.234 0.456 1.00 89.00 94 ASN A CA 1
ATOM 706 C C . ASN A 1 94 ? -4.737 6.612 -0.347 1.00 89.00 94 ASN A C 1
ATOM 708 O O . ASN A 1 94 ? -5.519 7.456 0.077 1.00 89.00 94 ASN A O 1
ATOM 712 N N . CYS A 1 95 ? -4.966 5.954 -1.490 1.00 91.31 95 CYS A N 1
ATOM 713 C CA . CYS A 1 95 ? -6.103 6.236 -2.373 1.00 91.31 95 CYS A CA 1
ATOM 714 C C . CYS A 1 95 ? -7.488 5.873 -1.805 1.00 91.31 95 CYS A C 1
ATOM 716 O O . CYS A 1 95 ? -8.489 6.266 -2.390 1.00 91.31 95 CYS A O 1
ATOM 718 N N . GLY A 1 96 ? -7.566 5.092 -0.723 1.00 91.50 96 GLY A N 1
ATOM 719 C CA . GLY A 1 96 ? -8.828 4.778 -0.036 1.00 91.50 96 GLY A CA 1
ATOM 720 C C . GLY A 1 96 ? -9.685 3.666 -0.647 1.00 91.50 96 GLY A C 1
ATOM 721 O O . GLY A 1 96 ? -10.537 3.136 0.052 1.00 91.50 96 GLY A O 1
ATOM 722 N N . ARG A 1 97 ? -9.405 3.196 -1.871 1.00 93.75 97 ARG A N 1
ATOM 723 C CA . ARG A 1 97 ? -10.216 2.149 -2.538 1.00 93.75 97 ARG A CA 1
ATOM 724 C C . ARG A 1 97 ? -10.433 0.880 -1.709 1.00 93.75 97 ARG A C 1
ATOM 726 O O . ARG A 1 97 ? -11.477 0.244 -1.807 1.00 93.75 97 ARG A O 1
ATOM 733 N N . CYS A 1 98 ? -9.433 0.482 -0.924 1.00 94.00 98 CYS A N 1
ATOM 734 C CA . CYS A 1 98 ? -9.518 -0.699 -0.069 1.00 94.00 98 CYS A CA 1
ATOM 735 C C . CYS A 1 98 ? -10.439 -0.495 1.147 1.00 94.00 98 CYS A C 1
ATOM 737 O O . CYS A 1 98 ? -11.039 -1.463 1.600 1.00 94.00 98 CYS A O 1
ATOM 739 N N . VAL A 1 99 ? -10.561 0.742 1.640 1.00 93.69 99 VAL A N 1
ATOM 740 C CA . VAL A 1 99 ? -11.500 1.130 2.701 1.00 93.69 99 VAL A CA 1
ATOM 741 C C . VAL A 1 99 ? -12.918 1.146 2.132 1.00 93.69 99 VAL A C 1
ATOM 743 O O . VAL A 1 99 ? -13.800 0.524 2.707 1.00 93.69 99 VAL A O 1
ATOM 746 N N . ASP A 1 100 ? -13.110 1.740 0.951 1.00 94.25 100 ASP A N 1
ATOM 747 C CA . ASP A 1 100 ? -14.432 1.880 0.322 1.00 94.25 100 ASP A CA 1
ATOM 748 C C . ASP A 1 100 ? -15.108 0.535 -0.007 1.00 94.25 100 ASP A C 1
ATOM 750 O O . ASP A 1 100 ? -16.329 0.417 0.049 1.00 94.25 100 ASP A O 1
ATOM 754 N N . VAL A 1 101 ? -14.328 -0.490 -0.374 1.00 95.06 101 VAL A N 1
ATOM 755 C CA . VAL A 1 101 ? -14.857 -1.821 -0.730 1.00 95.06 101 VAL A CA 1
ATOM 756 C C . VAL A 1 101 ? -15.036 -2.747 0.483 1.00 95.06 101 VAL A C 1
ATOM 758 O O . VAL A 1 101 ? -15.591 -3.841 0.355 1.00 95.06 101 VAL A O 1
ATOM 761 N N . CYS A 1 102 ? -14.525 -2.367 1.656 1.00 94.44 102 CYS A N 1
ATOM 762 C CA . CYS A 1 102 ? -14.555 -3.220 2.837 1.00 94.44 102 CYS A CA 1
ATOM 763 C C . CYS A 1 102 ? -15.935 -3.162 3.505 1.00 94.44 102 CYS A C 1
ATOM 765 O O . CYS A 1 102 ? -16.283 -2.167 4.124 1.00 94.44 102 CYS A O 1
ATOM 767 N N . GLN A 1 103 ? -16.709 -4.246 3.412 1.00 92.94 103 GLN A N 1
ATOM 768 C CA . GLN A 1 103 ? -18.054 -4.314 4.006 1.00 92.94 103 GLN A CA 1
ATOM 769 C C . GLN A 1 103 ? -18.044 -4.408 5.541 1.00 92.94 103 GLN A C 1
ATOM 771 O O . GLN A 1 103 ? -19.004 -3.998 6.181 1.00 92.94 103 GLN A O 1
ATOM 776 N N . GLU A 1 104 ? -16.961 -4.930 6.123 1.00 93.00 104 GLU A N 1
ATOM 777 C CA . GLU A 1 104 ? -16.837 -5.211 7.565 1.00 93.00 104 GLU A CA 1
ATOM 778 C C . GLU A 1 104 ? -16.115 -4.094 8.343 1.00 93.00 104 GLU A C 1
ATOM 780 O O . GLU A 1 104 ? -15.769 -4.264 9.515 1.00 93.00 104 GLU A O 1
ATOM 785 N N . ASP A 1 105 ? -15.796 -2.970 7.685 1.00 92.38 105 ASP A N 1
ATOM 786 C CA . ASP A 1 105 ? -14.998 -1.870 8.253 1.00 92.38 105 ASP A CA 1
ATOM 787 C C . ASP A 1 105 ? -13.671 -2.342 8.896 1.00 92.38 105 ASP A C 1
ATOM 789 O O . ASP A 1 105 ? -13.171 -1.776 9.879 1.00 92.38 105 ASP A O 1
ATOM 793 N N . ALA A 1 106 ? -13.082 -3.408 8.342 1.00 92.94 106 ALA A N 1
ATOM 794 C CA . ALA A 1 106 ? -11.804 -3.968 8.784 1.00 92.94 106 ALA A CA 1
ATOM 795 C C . ALA A 1 106 ? -10.606 -3.104 8.353 1.00 92.94 106 ALA A C 1
ATOM 797 O O . ALA A 1 106 ? -9.512 -3.239 8.897 1.00 92.94 106 ALA A O 1
ATOM 798 N N . LEU A 1 107 ? -10.799 -2.208 7.381 1.00 93.38 107 LEU A N 1
ATOM 799 C CA . LEU A 1 107 ? -9.795 -1.265 6.899 1.00 93.38 107 LEU A CA 1
ATOM 800 C C . LEU A 1 107 ? -10.262 0.156 7.196 1.00 93.38 107 LEU A C 1
ATOM 802 O O . LEU A 1 107 ? -11.351 0.546 6.795 1.00 93.38 107 LEU A O 1
ATOM 806 N N . ARG A 1 108 ? -9.431 0.949 7.875 1.00 91.81 108 ARG A N 1
ATOM 807 C CA . ARG A 1 108 ? -9.743 2.351 8.199 1.00 91.81 108 ARG A CA 1
ATOM 808 C C . ARG A 1 108 ? -8.522 3.239 8.071 1.00 91.81 108 ARG A C 1
ATOM 810 O O . ARG A 1 108 ? -7.404 2.783 8.281 1.00 91.81 108 ARG A O 1
ATOM 817 N N . PHE A 1 109 ? -8.709 4.521 7.790 1.00 91.44 109 PHE A N 1
ATOM 818 C CA . PHE A 1 109 ? -7.607 5.469 7.908 1.00 91.44 109 PHE A CA 1
ATOM 819 C C . PHE A 1 109 ? -7.281 5.725 9.378 1.00 91.44 109 PHE A C 1
ATOM 821 O O . PHE A 1 109 ? -8.158 5.982 10.199 1.00 91.44 109 PHE A O 1
ATOM 828 N N . SER A 1 110 ? -5.997 5.649 9.698 1.00 87.12 110 SER A N 1
ATOM 829 C CA . SER A 1 110 ? -5.440 5.944 11.006 1.00 87.12 110 SER A CA 1
ATOM 830 C C . SER A 1 110 ? -4.305 6.949 10.857 1.00 87.12 110 SER A C 1
A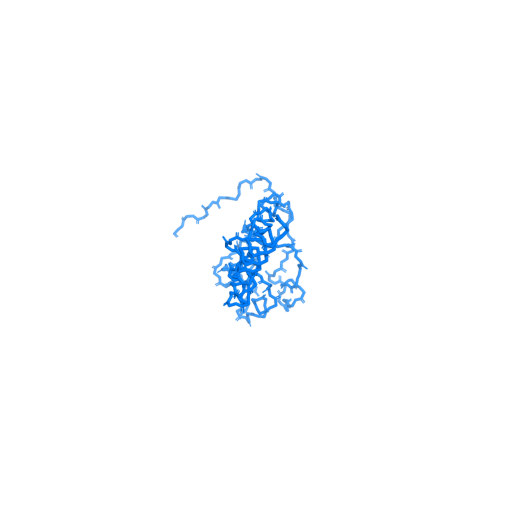TOM 832 O O . SER A 1 110 ? -3.564 6.953 9.868 1.00 87.12 110 SER A O 1
ATOM 834 N N . ILE A 1 111 ? -4.170 7.820 11.852 1.00 84.25 111 ILE A N 1
ATOM 835 C CA . ILE A 1 111 ? -3.027 8.717 11.944 1.00 84.25 111 ILE A CA 1
ATOM 836 C C . ILE A 1 111 ? -1.904 7.913 12.581 1.00 84.25 111 ILE A C 1
ATOM 838 O O . ILE A 1 111 ? -2.025 7.405 13.697 1.00 84.25 111 ILE A O 1
ATOM 842 N N . ARG A 1 112 ? -0.798 7.797 11.857 1.00 72.12 112 ARG A N 1
ATOM 843 C CA . ARG A 1 112 ? 0.428 7.187 12.335 1.00 72.12 112 ARG A CA 1
ATOM 844 C C . ARG A 1 112 ? 0.977 8.064 13.460 1.00 72.12 112 ARG A C 1
ATOM 846 O O . ARG A 1 112 ? 1.672 9.047 13.216 1.00 72.12 112 ARG A O 1
ATOM 853 N N . SER A 1 113 ? 0.625 7.730 14.700 1.00 59.09 113 SER A N 1
ATOM 854 C CA . SER A 1 113 ? 1.252 8.336 15.869 1.00 59.09 113 SER A CA 1
ATOM 855 C C . SER A 1 113 ? 2.750 8.034 15.809 1.00 59.09 113 SER A C 1
ATOM 857 O O . SER A 1 113 ? 3.148 6.888 15.613 1.00 59.09 113 SER A O 1
ATOM 859 N N . PHE A 1 114 ? 3.597 9.052 15.972 1.00 53.94 114 PHE A N 1
ATOM 860 C CA . PHE A 1 114 ? 5.057 8.896 16.038 1.00 53.94 114 PHE A CA 1
ATOM 861 C C . PHE A 1 114 ? 5.529 8.070 17.248 1.00 53.94 114 PHE A C 1
ATOM 863 O O . PHE A 1 114 ? 6.722 7.796 17.390 1.00 53.94 114 PHE A O 1
ATOM 870 N N . THR A 1 115 ? 4.614 7.639 18.115 1.00 45.31 115 THR A N 1
ATOM 871 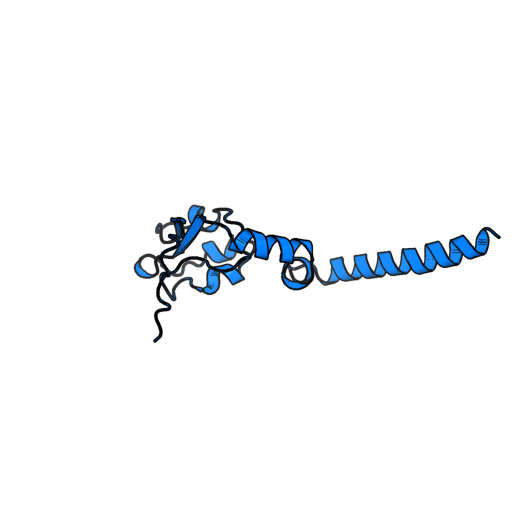C CA . THR A 1 115 ? 4.881 6.624 19.129 1.00 45.31 115 THR A CA 1
ATOM 872 C C . THR A 1 115 ? 5.179 5.307 18.414 1.00 45.31 115 THR A C 1
ATOM 874 O O . THR A 1 115 ? 4.269 4.683 17.876 1.00 45.31 115 THR A O 1
ATOM 877 N N . LYS A 1 116 ? 6.463 4.919 18.362 1.00 42.66 116 LYS A N 1
ATOM 878 C CA . LYS A 1 116 ? 6.937 3.573 17.990 1.00 42.66 116 LYS A CA 1
ATOM 879 C C . LYS A 1 116 ? 5.872 2.523 18.340 1.00 42.66 116 LYS A C 1
ATOM 881 O O . LYS A 1 116 ? 5.663 2.257 19.520 1.00 42.66 116 LYS A O 1
ATOM 886 N N . GLN A 1 117 ? 5.222 1.940 17.335 1.00 47.88 117 GLN A N 1
ATOM 887 C CA . GLN A 1 117 ? 4.539 0.667 17.535 1.00 47.88 117 GLN A CA 1
ATOM 888 C C . GLN A 1 117 ? 5.650 -0.360 17.804 1.00 47.88 117 GLN A C 1
ATOM 890 O O . GLN A 1 117 ? 6.613 -0.398 17.024 1.00 47.88 117 GLN A O 1
ATOM 895 N N . PRO A 1 118 ? 5.615 -1.092 18.932 1.00 40.78 118 PRO A N 1
ATOM 896 C CA . PRO A 1 118 ? 6.518 -2.211 19.138 1.00 40.78 118 PRO A CA 1
ATOM 897 C C . PRO A 1 118 ? 6.358 -3.149 17.941 1.00 40.78 118 PRO A C 1
ATOM 899 O O . PRO A 1 118 ? 5.248 -3.386 17.475 1.00 40.78 118 PRO A O 1
ATOM 902 N N . LYS A 1 119 ? 7.478 -3.618 17.390 1.00 43.72 119 LYS A N 1
ATOM 903 C CA . LYS A 1 119 ? 7.451 -4.849 16.609 1.00 43.72 119 LYS A CA 1
ATOM 904 C C . LYS A 1 119 ? 7.018 -5.925 17.596 1.00 43.72 119 LYS A C 1
ATOM 906 O O . LYS A 1 119 ? 7.794 -6.222 18.501 1.00 43.72 119 LYS A O 1
ATOM 911 N N . ASP A 1 120 ? 5.806 -6.430 17.450 1.00 40.38 120 ASP A N 1
ATOM 912 C CA . ASP A 1 120 ? 5.390 -7.632 18.152 1.00 40.38 120 ASP A CA 1
ATOM 913 C C . ASP A 1 120 ? 6.173 -8.783 17.506 1.00 40.38 120 ASP A C 1
ATOM 915 O O . ASP A 1 120 ? 5.992 -9.138 16.341 1.00 40.38 120 ASP A O 1
ATOM 919 N N . GLU A 1 121 ? 7.198 -9.193 18.240 1.00 42.59 121 GLU A N 1
ATOM 920 C CA . GLU A 1 121 ? 8.144 -10.256 17.953 1.00 42.59 121 GLU A CA 1
ATOM 921 C C . GLU A 1 121 ? 7.571 -11.525 18.590 1.00 42.59 121 GLU A C 1
ATOM 923 O O . GLU A 1 121 ? 7.631 -11.670 19.809 1.00 42.59 121 GLU A O 1
ATOM 928 N N . GLU A 1 122 ? 6.990 -12.405 17.771 1.00 37.59 122 GLU A N 1
ATOM 929 C CA . GLU A 1 122 ? 6.745 -13.822 18.082 1.00 37.59 122 GLU A CA 1
ATOM 930 C C . GLU A 1 122 ? 7.088 -14.692 16.866 1.00 37.59 122 GLU A C 1
ATOM 932 O O . GLU A 1 122 ? 6.609 -14.383 15.747 1.00 37.59 122 GLU A O 1
#

pLDDT: mean 76.76, std 15.65, range [37.59, 95.06]

Secondary structure (DSSP, 8-state):
-HHHHHHHHHHHHHHHHHHHHHHHHHTTTTHHHHHT-HHHHHHHHHHHT-SEEEEE-GGG-----HHHHH-SSGGGGTTTTT---B---TT-----HHHHT-TT--EEEEE--SS-------

Sequence (122 aa):
MAHRGLIFGMGMGGGALAVIFLFDLLVHENGWCGYVCPLGATHSLIGKFSLIRVWHDAPKCTDCRSCITVCPEKEVLHMINRSSESVLMGECTNCGRCVDVCQEDALRFSIRSFTKQPKDEE

Foldseek 3Di:
DPPVCCCCCCVVVVVVVVVVVVVCVVCPPCPCLCPPDPVNVVQLVVLLPDQKWKWFALVLAPPPCPLLVQDSCNVQPPCRNPDGGTSNGSNPPVPCPSCVPDPSSRIDIDGNDPPDDDPPDD